Protein AF-A0A353QZV7-F1 (afdb_monomer)

Sequence (93 aa):
HRLGITLGDSWVERIQPTQPQIGLSAAARRRNLRDAFAVRGKPPAHVAILDDVLTTGSTVAALSTALRAADVTRIEVWTVARSAPDHPAGPAK

Radius of gyration: 15.68 Å; Cα contacts (8 Å, |Δi|>4): 98; chains: 1; bounding box: 47×32×36 Å

Solvent-accessible surface area (backbone atoms only — not comparable to full-atom values): 6064 Å² total; per-residue (Å²): 140,79,89,83,73,83,78,67,81,72,32,59,45,78,76,45,95,55,75,77,63,76,94,50,51,75,70,51,40,47,60,53,41,56,82,20,52,44,65,40,89,78,62,60,47,66,46,70,49,76,45,65,70,76,76,90,45,51,66,59,52,45,49,49,52,34,40,45,76,57,66,33,76,40,81,46,79,46,60,67,74,77,83,74,81,85,72,79,80,72,83,88,128

Nearest PDB structures (foldseek):
  4cvn-assembly3_H  TM=4.527E-01  e=3.000E+00  Pyrococcus abyssi GE5
  2ksm-assembly1_A  TM=4.801E-01  e=5.126E+00  Mycobacterium tuberculosis
  6bm9-assembly1_B  TM=3.426E-01  e=3.430E+00  Escherichia coli
  6gsj-assembly2_2A  TM=3.725E-01  e=7.164E+00  Thermus thermophilus HB8
  5dyn-assembly1_A  TM=3.094E-01  e=4.193E+00  Bacteroides fragilis

Foldseek 3Di:
DDPPDDDPPPFKDQPDDADPCPPPDPVRLLVSLAVRMATDDADDLADEAEDADDDVCSNVVSVVVRNVVRNNNHYHYHYNDDDDPDDDDDDDD

pLDDT: mean 84.43, std 13.52, range [36.91, 97.62]

Secondary structure (DSSP, 8-state):
----PPP-TTTEEE-S----STT--HHHHHHHTTT-EEE-S---SEEEEEES--SSSHHHHHHHHHHHHTT--EEEEEE---PPS----PPP-

Structure (mmCIF, N/CA/C/O backbone):
data_AF-A0A353QZV7-F1
#
_entry.id   AF-A0A353QZV7-F1
#
loop_
_atom_site.group_PDB
_atom_site.id
_atom_site.type_symbol
_atom_site.label_atom_id
_atom_site.label_alt_id
_atom_site.label_comp_id
_atom_site.label_asym_id
_atom_site.label_entity_id
_atom_site.label_seq_id
_atom_site.pdbx_PDB_ins_code
_atom_site.Cartn_x
_atom_site.Cartn_y
_atom_site.Cartn_z
_atom_site.occupancy
_atom_site.B_iso_or_equiv
_atom_site.auth_seq_id
_atom_site.auth_comp_id
_atom_site.auth_asym_id
_atom_site.auth_atom_id
_atom_site.pdbx_PDB_model_num
ATOM 1 N N . HIS A 1 1 ? -22.948 -12.030 -9.326 1.00 57.81 1 HIS A N 1
ATOM 2 C CA . HIS A 1 1 ? -22.843 -12.080 -7.852 1.00 57.81 1 HIS A CA 1
ATOM 3 C C . HIS A 1 1 ? -22.017 -10.894 -7.364 1.00 57.81 1 HIS A C 1
ATOM 5 O O . HIS A 1 1 ? -20.977 -10.633 -7.952 1.00 57.81 1 HIS A O 1
ATOM 11 N N . ARG A 1 2 ? -22.479 -10.154 -6.345 1.00 77.06 2 ARG A N 1
ATOM 12 C CA . ARG A 1 2 ? -21.727 -9.070 -5.683 1.00 77.06 2 ARG A CA 1
ATOM 13 C C . ARG A 1 2 ? -21.315 -9.586 -4.306 1.00 77.06 2 ARG A C 1
ATOM 15 O O . ARG A 1 2 ? -22.182 -10.035 -3.570 1.00 77.06 2 ARG A O 1
ATOM 22 N N . LEU A 1 3 ? -20.025 -9.542 -3.972 1.00 79.31 3 LEU A N 1
ATOM 23 C CA . LEU A 1 3 ? -19.482 -10.162 -2.749 1.00 79.31 3 LEU A CA 1
ATOM 24 C C . LEU A 1 3 ? -19.894 -9.461 -1.437 1.00 79.31 3 LEU A C 1
ATOM 26 O O . LEU A 1 3 ? -19.508 -9.911 -0.369 1.00 79.31 3 LEU A O 1
ATOM 30 N N . GLY A 1 4 ? -20.648 -8.356 -1.492 1.00 84.12 4 GLY A N 1
ATOM 31 C CA . GLY A 1 4 ? -21.078 -7.616 -0.296 1.00 84.12 4 GLY A CA 1
ATOM 32 C C . GLY A 1 4 ? -19.946 -6.912 0.466 1.00 84.12 4 GLY A C 1
ATOM 33 O O . GLY A 1 4 ? -20.171 -6.427 1.567 1.00 84.12 4 GLY A O 1
ATOM 34 N N . ILE A 1 5 ? -18.741 -6.844 -0.110 1.00 85.62 5 ILE A N 1
ATOM 35 C CA . ILE A 1 5 ? -17.570 -6.209 0.503 1.00 85.62 5 ILE A CA 1
ATOM 36 C C . ILE A 1 5 ? -17.639 -4.693 0.288 1.00 85.62 5 ILE A C 1
ATOM 38 O O . ILE A 1 5 ? -17.824 -4.230 -0.842 1.00 85.62 5 ILE A O 1
ATOM 42 N N . THR A 1 6 ? -17.483 -3.927 1.369 1.00 88.12 6 THR A N 1
ATOM 43 C CA . THR A 1 6 ? -17.423 -2.460 1.333 1.00 88.12 6 THR A CA 1
ATOM 44 C C . THR A 1 6 ? -16.149 -1.993 0.638 1.00 88.12 6 THR A C 1
ATOM 46 O O . THR A 1 6 ? -15.053 -2.438 0.977 1.00 88.12 6 THR A O 1
ATOM 49 N N . LEU A 1 7 ? -16.289 -1.067 -0.312 1.00 87.06 7 LEU A N 1
ATOM 50 C CA . LEU A 1 7 ? -15.151 -0.423 -0.955 1.00 87.06 7 LEU A CA 1
ATOM 51 C C . LEU A 1 7 ? -14.669 0.745 -0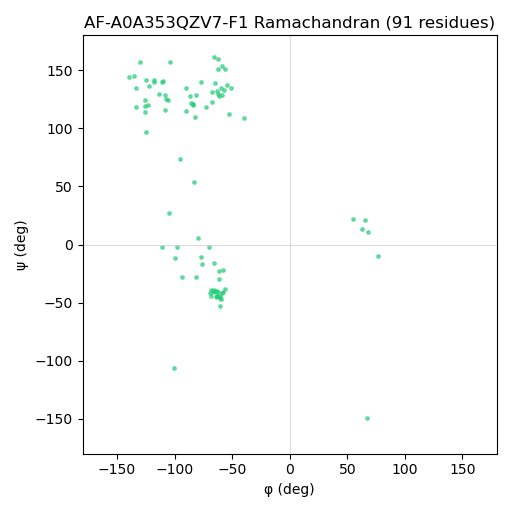.087 1.00 87.06 7 LEU A C 1
ATOM 53 O O . LEU A 1 7 ? -15.431 1.666 0.186 1.00 87.06 7 LEU A O 1
ATOM 57 N N . GLY A 1 8 ? -13.408 0.697 0.337 1.00 80.94 8 GLY A N 1
ATOM 58 C CA . GLY A 1 8 ? -12.759 1.749 1.120 1.00 80.94 8 GLY A CA 1
ATOM 59 C C . GLY A 1 8 ? -12.211 2.889 0.265 1.00 80.94 8 GLY A C 1
ATOM 60 O O . GLY A 1 8 ? -11.026 3.194 0.358 1.00 80.94 8 GLY A O 1
ATOM 61 N N . ASP A 1 9 ? -13.043 3.490 -0.583 1.00 77.56 9 ASP A N 1
ATOM 62 C CA . ASP A 1 9 ? -12.668 4.572 -1.515 1.00 77.56 9 ASP A CA 1
ATOM 63 C C . ASP A 1 9 ? -12.076 5.823 -0.839 1.00 77.56 9 ASP A C 1
ATOM 65 O O . ASP A 1 9 ? -11.341 6.589 -1.456 1.00 77.56 9 ASP A O 1
ATOM 69 N N . SER A 1 10 ? -12.371 6.003 0.444 1.00 82.88 10 SER A N 1
ATOM 70 C CA . SER A 1 10 ? -11.994 7.155 1.261 1.00 82.88 10 SER A CA 1
ATOM 71 C C . SER A 1 10 ? -10.966 6.830 2.344 1.00 82.88 10 SER A C 1
ATOM 73 O O . SER A 1 10 ? -10.547 7.733 3.064 1.00 82.88 10 SER A O 1
ATOM 75 N N . TRP A 1 11 ? -10.545 5.568 2.482 1.00 89.94 11 TRP A N 1
ATOM 76 C CA . TRP A 1 11 ? -9.628 5.157 3.552 1.00 89.94 11 TRP A CA 1
ATOM 77 C C . TRP A 1 11 ? -8.171 5.445 3.244 1.00 89.94 11 TRP A C 1
ATOM 79 O O . TRP A 1 11 ? -7.399 5.627 4.176 1.0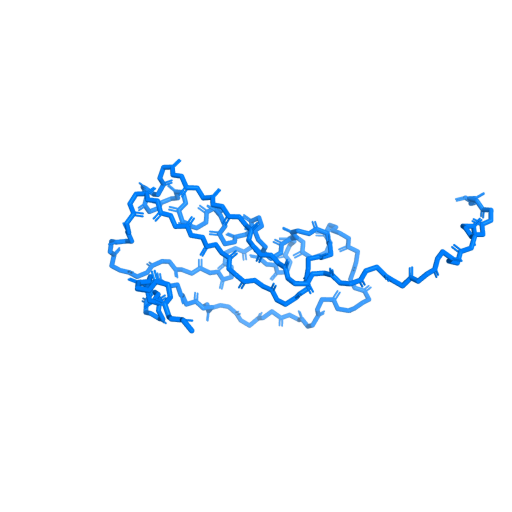0 89.94 11 TRP A O 1
ATOM 89 N N . VAL A 1 12 ? -7.774 5.480 1.974 1.00 91.06 12 VAL A N 1
ATOM 90 C CA . VAL A 1 12 ? -6.387 5.746 1.592 1.00 91.06 12 VAL A CA 1
ATOM 91 C C . VAL A 1 12 ? -6.347 6.769 0.476 1.00 91.06 12 VAL A C 1
ATOM 93 O O . VAL A 1 12 ? -7.066 6.661 -0.511 1.00 91.06 12 VAL A O 1
ATOM 96 N N . GLU A 1 13 ? -5.459 7.740 0.619 1.00 91.50 13 GLU A N 1
ATOM 97 C CA . GLU A 1 13 ? -5.217 8.772 -0.374 1.00 91.50 13 GLU A CA 1
ATOM 98 C C . GLU A 1 13 ? -3.738 8.802 -0.748 1.00 91.50 13 GLU A C 1
ATOM 100 O O . GLU A 1 13 ? -2.859 8.651 0.105 1.00 91.50 13 GLU A O 1
ATOM 105 N N . ARG A 1 14 ? -3.454 9.031 -2.033 1.00 90.06 14 ARG A N 1
ATOM 106 C CA . ARG A 1 14 ? -2.097 9.332 -2.485 1.00 90.06 14 ARG A CA 1
ATOM 107 C C . ARG A 1 14 ? -1.816 10.819 -2.271 1.00 90.06 14 ARG A C 1
ATOM 109 O O . ARG A 1 14 ? -2.363 11.652 -2.986 1.00 90.06 14 ARG A O 1
ATOM 116 N N . ILE A 1 15 ? -0.947 11.130 -1.315 1.00 91.19 15 ILE A N 1
ATOM 117 C CA . ILE A 1 15 ? -0.651 12.502 -0.875 1.00 91.19 15 ILE A CA 1
ATOM 118 C C . ILE A 1 15 ? 0.627 13.087 -1.481 1.00 91.19 15 ILE A C 1
ATOM 120 O O . ILE A 1 15 ? 0.853 14.288 -1.374 1.00 91.19 15 ILE A O 1
ATOM 124 N N . GLN A 1 16 ? 1.455 12.262 -2.128 1.00 86.94 16 GLN A N 1
ATOM 125 C CA . GLN A 1 16 ? 2.657 12.725 -2.822 1.00 86.94 16 GLN A CA 1
ATOM 126 C C . GLN A 1 16 ? 2.581 12.425 -4.322 1.00 86.94 16 GLN A C 1
ATOM 128 O O . GLN A 1 16 ? 2.145 11.335 -4.719 1.00 86.94 16 GLN A O 1
ATOM 133 N N . PRO A 1 17 ? 3.036 13.352 -5.181 1.00 83.50 17 PRO A N 1
ATOM 134 C CA . PRO A 1 17 ? 3.265 13.050 -6.581 1.00 83.50 17 PRO A CA 1
ATOM 135 C C . PRO A 1 17 ? 4.435 12.068 -6.703 1.00 83.50 17 PRO A C 1
ATOM 137 O O . PRO A 1 17 ? 5.550 12.335 -6.265 1.00 83.50 17 PRO A O 1
ATOM 140 N N . THR A 1 18 ? 4.177 10.920 -7.321 1.00 86.69 18 THR A N 1
ATOM 141 C CA . THR A 1 18 ? 5.181 9.879 -7.562 1.00 86.69 18 THR A CA 1
ATOM 142 C C . THR A 1 18 ? 5.474 9.792 -9.052 1.00 86.69 18 THR A C 1
ATOM 144 O O . THR A 1 18 ? 4.543 9.829 -9.861 1.00 86.69 18 THR A O 1
ATOM 147 N N . GLN A 1 19 ? 6.736 9.608 -9.437 1.00 87.31 19 GLN A N 1
ATOM 148 C CA . GLN A 1 19 ? 7.086 9.325 -10.831 1.00 87.31 19 GLN A CA 1
ATOM 149 C C . GLN A 1 19 ? 6.447 8.000 -11.282 1.00 87.31 19 GLN A C 1
ATOM 151 O O . GLN A 1 19 ? 6.263 7.100 -10.449 1.00 87.31 19 GLN A O 1
ATOM 156 N N . PRO A 1 20 ? 6.134 7.829 -12.578 1.00 87.19 20 PRO A N 1
ATOM 157 C CA . PRO A 1 20 ? 5.764 6.525 -13.113 1.00 87.19 20 PRO A CA 1
ATOM 158 C C . PRO A 1 20 ? 6.801 5.461 -12.728 1.00 87.19 20 PRO A C 1
ATOM 160 O O . PRO A 1 20 ? 8.004 5.685 -12.820 1.00 87.19 20 PRO A O 1
ATOM 163 N N . GLN A 1 21 ? 6.345 4.287 -12.282 1.00 85.31 21 GLN A N 1
ATOM 164 C CA . GLN A 1 21 ? 7.247 3.231 -11.795 1.00 85.31 21 GLN A CA 1
ATOM 165 C C . GLN A 1 21 ? 7.965 2.458 -12.917 1.00 85.31 21 GLN A C 1
ATOM 167 O O . GLN A 1 21 ? 8.877 1.666 -12.642 1.00 85.31 21 GLN A O 1
ATOM 172 N N . ILE A 1 22 ? 7.543 2.666 -14.168 1.00 85.12 22 ILE A N 1
ATOM 173 C CA . ILE A 1 22 ? 8.129 2.057 -15.365 1.00 85.12 22 ILE A CA 1
ATOM 174 C C . ILE A 1 22 ? 9.580 2.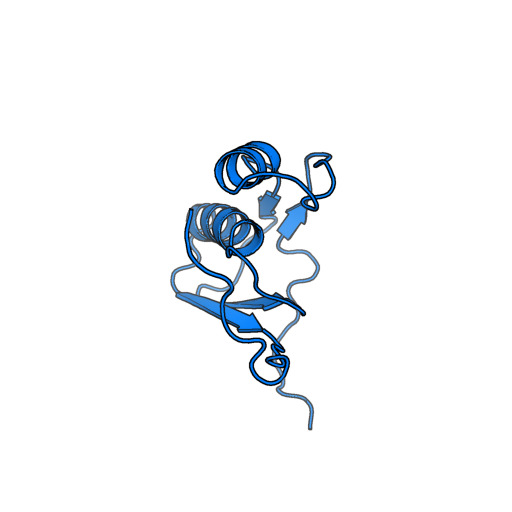532 -15.499 1.00 85.12 22 ILE A C 1
ATOM 176 O O . ILE A 1 22 ? 9.874 3.711 -15.341 1.00 85.12 22 ILE A O 1
ATOM 180 N N . GLY A 1 23 ? 10.502 1.599 -15.742 1.00 85.50 23 GLY A N 1
ATOM 181 C CA . GLY A 1 23 ? 11.936 1.896 -15.847 1.00 85.50 23 GLY A CA 1
ATOM 182 C C . GLY A 1 23 ? 12.657 2.140 -14.513 1.00 85.50 23 GLY A C 1
ATOM 183 O O . GLY A 1 23 ? 13.884 2.140 -14.484 1.00 85.50 23 GLY A O 1
ATOM 184 N N . LEU A 1 24 ? 11.943 2.275 -13.388 1.00 86.44 24 LEU A N 1
ATOM 185 C CA . LEU A 1 24 ? 12.572 2.389 -12.069 1.00 86.44 24 LEU A CA 1
ATOM 186 C C . LEU A 1 24 ? 13.056 1.025 -11.561 1.00 86.44 24 LEU A C 1
ATOM 188 O O . LEU A 1 24 ? 12.344 0.024 -11.652 1.00 86.44 24 LEU A O 1
ATOM 192 N N . SER A 1 25 ? 14.237 0.997 -10.938 1.00 88.12 25 SER A N 1
ATOM 193 C CA . SER A 1 25 ? 14.704 -0.168 -10.176 1.00 88.12 25 SER A CA 1
ATOM 194 C C . SER A 1 25 ? 13.834 -0.40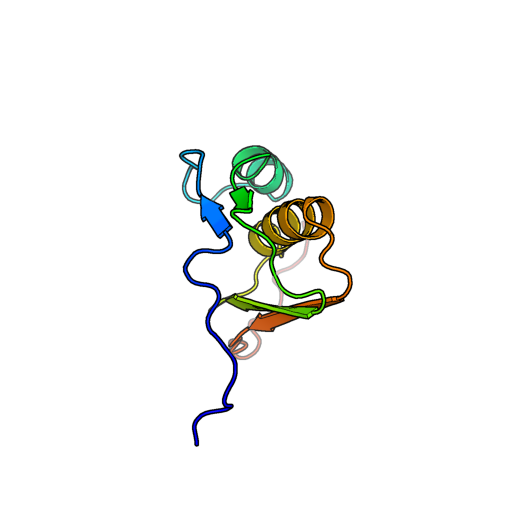7 -8.937 1.00 88.12 25 SER A C 1
ATOM 196 O O . SER A 1 25 ? 13.173 0.507 -8.444 1.00 88.12 25 SER A O 1
ATOM 198 N N . ALA A 1 26 ? 13.873 -1.609 -8.357 1.00 83.25 26 ALA A N 1
ATOM 199 C CA . ALA A 1 26 ? 13.110 -1.911 -7.140 1.00 83.25 26 ALA A CA 1
ATOM 200 C C . ALA A 1 26 ? 13.426 -0.944 -5.978 1.00 83.25 26 ALA A C 1
ATOM 202 O O . ALA A 1 26 ? 12.528 -0.515 -5.254 1.00 83.25 26 ALA A O 1
ATOM 203 N N . ALA A 1 27 ? 14.695 -0.550 -5.817 1.00 86.81 27 ALA A N 1
ATOM 204 C CA . ALA A 1 27 ? 15.095 0.433 -4.810 1.00 86.81 27 ALA A CA 1
ATOM 205 C C . ALA A 1 27 ? 14.561 1.841 -5.121 1.00 86.81 27 ALA A C 1
ATOM 207 O O . ALA A 1 27 ? 14.120 2.543 -4.210 1.00 86.81 27 ALA A O 1
ATOM 208 N N . ALA A 1 28 ? 14.568 2.243 -6.396 1.00 87.25 28 ALA A N 1
ATOM 209 C CA . ALA A 1 28 ? 13.997 3.514 -6.827 1.00 87.25 28 ALA A CA 1
ATOM 210 C C . ALA A 1 28 ? 12.474 3.543 -6.637 1.00 87.25 28 ALA A C 1
ATOM 212 O O . ALA A 1 28 ? 11.968 4.526 -6.110 1.00 87.25 28 ALA A O 1
ATOM 213 N N . ARG A 1 29 ? 11.757 2.450 -6.936 1.00 86.75 29 ARG A N 1
ATOM 214 C CA . ARG A 1 29 ? 10.313 2.329 -6.664 1.00 86.75 29 ARG A CA 1
ATOM 215 C C . ARG A 1 29 ? 9.995 2.483 -5.182 1.00 86.75 29 ARG A C 1
ATOM 217 O O . ARG A 1 29 ? 9.125 3.271 -4.834 1.00 86.75 29 ARG A O 1
ATOM 224 N N . ARG A 1 30 ? 10.734 1.796 -4.300 1.00 85.12 30 ARG A N 1
ATOM 225 C CA . ARG A 1 30 ? 10.555 1.937 -2.843 1.00 85.12 30 ARG A CA 1
ATOM 226 C C . ARG A 1 30 ? 10.754 3.373 -2.363 1.00 85.12 30 ARG A C 1
ATOM 228 O O . ARG A 1 30 ? 10.002 3.825 -1.514 1.00 85.12 30 ARG A O 1
ATOM 235 N N . ARG A 1 31 ? 11.756 4.087 -2.888 1.00 87.12 31 ARG A N 1
ATOM 236 C CA . ARG A 1 31 ? 11.966 5.507 -2.558 1.00 87.12 31 ARG A CA 1
ATOM 237 C C . ARG A 1 31 ? 10.861 6.397 -3.115 1.00 87.12 31 ARG A C 1
ATOM 239 O O . ARG A 1 31 ? 10.364 7.236 -2.385 1.00 87.12 31 ARG A O 1
ATOM 246 N N . ASN A 1 32 ? 10.469 6.180 -4.366 1.00 89.38 32 ASN A N 1
ATOM 247 C CA . ASN A 1 32 ? 9.423 6.939 -5.046 1.00 89.38 32 ASN A CA 1
ATOM 248 C C . ASN A 1 32 ? 8.054 6.816 -4.355 1.00 89.38 32 ASN A C 1
ATOM 250 O O . ASN A 1 32 ? 7.256 7.735 -4.424 1.00 89.38 32 ASN A O 1
ATOM 254 N N . LEU A 1 33 ? 7.790 5.688 -3.689 1.00 92.00 33 LEU A N 1
ATOM 255 C CA . LEU A 1 33 ? 6.541 5.424 -2.968 1.00 92.00 33 LEU A CA 1
ATOM 256 C C . LEU A 1 33 ? 6.617 5.689 -1.458 1.00 92.00 33 LEU A C 1
ATOM 258 O O . LEU A 1 33 ? 5.624 5.488 -0.756 1.00 92.00 33 LEU A O 1
ATOM 262 N N . ARG A 1 34 ? 7.784 6.082 -0.938 1.00 87.19 34 ARG A N 1
ATOM 263 C CA . ARG A 1 34 ? 7.947 6.374 0.487 1.00 87.19 34 ARG A CA 1
ATOM 264 C C . ARG A 1 34 ? 7.022 7.530 0.857 1.00 87.19 34 ARG A C 1
ATOM 266 O O . ARG A 1 34 ? 7.043 8.557 0.189 1.00 87.19 34 ARG A O 1
ATOM 273 N N . ASP A 1 35 ? 6.213 7.324 1.892 1.00 87.12 35 ASP A N 1
ATOM 274 C CA . ASP A 1 35 ? 5.257 8.306 2.419 1.00 87.12 35 ASP A CA 1
ATOM 275 C C . ASP A 1 35 ? 4.274 8.846 1.361 1.00 87.12 35 ASP A C 1
ATOM 277 O O . ASP A 1 35 ? 3.680 9.911 1.517 1.00 87.12 35 ASP A O 1
ATOM 281 N N . ALA A 1 36 ? 4.075 8.094 0.270 1.00 92.25 36 ALA A N 1
ATOM 282 C CA . ALA A 1 36 ? 3.194 8.500 -0.817 1.00 92.25 36 ALA A CA 1
ATOM 283 C C . ALA A 1 36 ? 1.709 8.336 -0.482 1.00 92.25 36 ALA A C 1
ATOM 285 O O . ALA A 1 36 ? 0.869 8.916 -1.169 1.00 92.25 36 ALA A O 1
ATOM 286 N N . PHE A 1 37 ? 1.385 7.560 0.554 1.00 93.69 37 PHE A N 1
ATOM 287 C CA . PHE A 1 37 ? 0.022 7.222 0.943 1.00 93.69 37 PHE A CA 1
ATOM 288 C C . PHE A 1 37 ? -0.266 7.655 2.377 1.00 93.69 37 PHE A C 1
ATOM 290 O O . PHE A 1 37 ? 0.534 7.396 3.275 1.00 93.69 37 PHE A O 1
ATOM 297 N N . ALA A 1 38 ? -1.437 8.251 2.587 1.00 93.00 38 ALA A N 1
ATOM 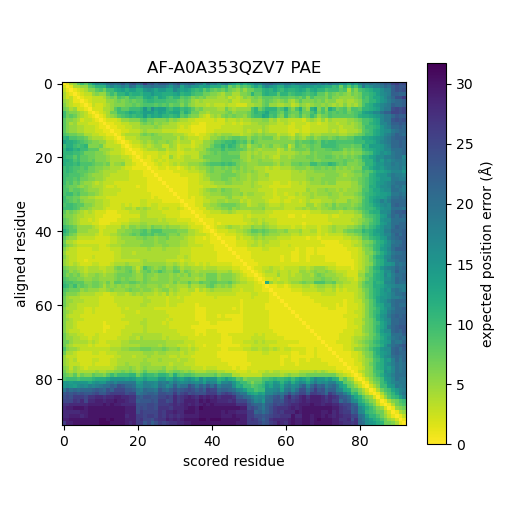298 C CA . ALA A 1 38 ? -1.988 8.543 3.902 1.00 93.00 38 ALA A CA 1
ATOM 299 C C . ALA A 1 38 ? -3.300 7.785 4.098 1.00 93.00 38 ALA A C 1
ATOM 301 O O . AL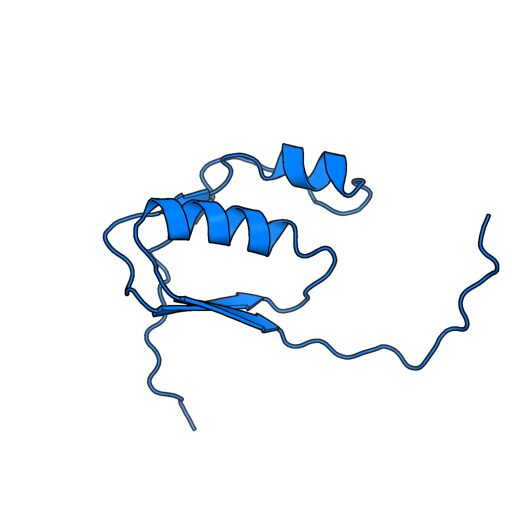A A 1 38 ? -4.107 7.679 3.173 1.00 93.00 38 ALA A O 1
ATOM 302 N N . VAL A 1 39 ? -3.519 7.281 5.312 1.00 94.38 39 VAL A N 1
ATOM 303 C CA . VAL A 1 39 ? -4.800 6.690 5.704 1.00 94.38 39 VAL A CA 1
ATOM 304 C C . VAL A 1 39 ? -5.689 7.777 6.297 1.00 94.38 39 VAL A C 1
ATOM 306 O O . VAL A 1 39 ? -5.241 8.563 7.131 1.00 94.38 39 VAL A O 1
ATOM 309 N N . ARG A 1 40 ? -6.955 7.817 5.884 1.00 91.00 40 ARG A N 1
ATOM 310 C CA . ARG A 1 40 ? -7.984 8.696 6.443 1.00 91.00 40 ARG A CA 1
ATOM 311 C C . ARG A 1 40 ? -9.013 7.877 7.219 1.00 91.00 40 ARG A C 1
ATOM 313 O O . ARG A 1 40 ? -9.442 6.808 6.789 1.00 91.00 40 ARG A O 1
ATOM 320 N N . GLY A 1 41 ? -9.452 8.423 8.350 1.00 88.06 41 GLY A N 1
ATOM 321 C CA . GLY A 1 41 ? -10.412 7.758 9.228 1.00 88.06 41 GLY A CA 1
ATOM 322 C C . GLY A 1 41 ? -9.831 6.501 9.880 1.00 88.06 41 GLY A C 1
ATOM 323 O O . GLY A 1 41 ? -8.636 6.431 10.156 1.00 88.06 41 GLY A O 1
ATOM 324 N N . LYS A 1 42 ? -10.696 5.520 10.151 1.00 89.12 42 LYS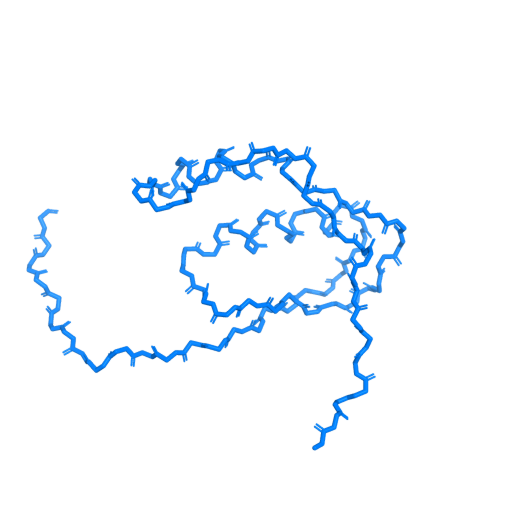 A N 1
ATOM 325 C CA . LYS A 1 42 ? -10.326 4.257 10.796 1.00 89.12 42 LYS A CA 1
ATOM 326 C C . LYS A 1 42 ? -10.770 3.083 9.920 1.00 89.12 42 LYS A C 1
ATOM 328 O O . LYS A 1 42 ? -11.949 2.721 9.972 1.00 89.12 42 LYS A O 1
ATOM 333 N N . PRO A 1 43 ? -9.872 2.514 9.098 1.00 92.56 43 PRO A N 1
ATOM 334 C CA . PRO A 1 43 ? -10.201 1.342 8.303 1.00 92.56 43 PRO A CA 1
ATOM 335 C C . PRO A 1 43 ? -10.561 0.147 9.204 1.00 92.56 43 PRO A C 1
ATOM 337 O O . PRO A 1 43 ? -10.180 0.111 10.379 1.00 92.56 43 PRO A O 1
ATOM 340 N N . PRO A 1 44 ? -11.272 -0.862 8.675 1.00 94.19 44 PRO A N 1
ATOM 341 C CA . PRO A 1 44 ? -11.490 -2.116 9.379 1.00 94.19 44 PRO A CA 1
ATOM 342 C C . PRO A 1 44 ? -10.168 -2.802 9.728 1.00 94.19 44 PRO A C 1
ATOM 344 O O . PRO A 1 44 ? -9.177 -2.684 9.012 1.00 94.19 44 PRO A O 1
ATOM 347 N N . ALA A 1 45 ? -10.183 -3.615 10.783 1.00 95.75 45 ALA A N 1
ATOM 348 C CA . ALA A 1 45 ? -9.017 -4.402 11.177 1.00 95.75 45 ALA A CA 1
ATOM 349 C C . ALA A 1 45 ? -8.579 -5.410 10.092 1.00 95.75 45 ALA A C 1
ATOM 351 O O . ALA A 1 45 ? -7.417 -5.804 10.063 1.00 95.75 45 ALA A O 1
ATOM 352 N N . HIS A 1 46 ? -9.485 -5.811 9.192 1.00 96.19 46 HIS A N 1
ATOM 353 C CA . HIS A 1 46 ? -9.196 -6.685 8.056 1.00 96.19 46 HIS A CA 1
ATOM 354 C C . HIS A 1 46 ? -9.590 -6.012 6.744 1.00 96.19 46 HIS A C 1
ATOM 356 O O . HIS A 1 46 ? -10.759 -5.695 6.531 1.00 96.19 46 HIS A O 1
ATOM 362 N N . VAL A 1 47 ? -8.612 -5.822 5.862 1.00 95.38 47 VAL A N 1
ATOM 363 C CA . VAL A 1 47 ? -8.811 -5.259 4.522 1.00 95.38 47 VAL A CA 1
ATOM 364 C C . VAL A 1 47 ? -8.144 -6.125 3.458 1.00 95.38 47 VAL A C 1
ATOM 366 O O . VAL A 1 47 ? -7.180 -6.845 3.733 1.00 95.38 47 VAL A O 1
ATOM 369 N N . ALA A 1 48 ? -8.633 -6.011 2.227 1.00 94.62 48 ALA A N 1
ATOM 370 C CA . ALA A 1 48 ? -7.959 -6.513 1.039 1.00 94.62 48 ALA A CA 1
ATOM 371 C C . ALA A 1 48 ? -7.540 -5.327 0.161 1.00 94.62 48 ALA A C 1
ATOM 373 O O . ALA A 1 48 ? -8.353 -4.451 -0.135 1.00 94.62 48 ALA A O 1
ATOM 374 N N . ILE A 1 49 ? -6.274 -5.301 -0.250 1.00 93.81 49 ILE A N 1
ATOM 375 C CA . ILE A 1 49 ? -5.773 -4.414 -1.299 1.00 93.81 49 ILE A CA 1
ATOM 376 C C . ILE A 1 49 ? -6.030 -5.118 -2.627 1.00 93.81 49 ILE A C 1
ATOM 378 O O . ILE A 1 49 ? -5.551 -6.233 -2.828 1.00 93.81 49 ILE A O 1
ATOM 382 N N . LEU A 1 50 ? -6.777 -4.473 -3.517 1.00 91.31 50 LEU A N 1
ATOM 383 C CA . LEU A 1 50 ? -7.058 -4.979 -4.855 1.00 91.31 50 LEU A CA 1
ATOM 384 C C . LEU A 1 50 ? -6.242 -4.187 -5.880 1.00 91.31 50 LEU A C 1
ATOM 386 O O . LEU A 1 50 ? -6.353 -2.964 -5.921 1.00 91.31 50 LEU A O 1
ATOM 390 N N . ASP A 1 51 ? -5.452 -4.881 -6.694 1.00 86.94 51 ASP A N 1
ATOM 391 C CA . ASP A 1 51 ? -4.659 -4.284 -7.777 1.00 86.94 51 ASP A CA 1
ATOM 392 C C . ASP A 1 51 ? -4.790 -5.127 -9.054 1.00 86.94 51 ASP A C 1
ATOM 394 O O . ASP A 1 51 ? -4.903 -6.354 -8.981 1.00 86.94 51 ASP A O 1
ATOM 398 N N . ASP A 1 52 ? -4.786 -4.510 -10.232 1.00 85.81 52 ASP A N 1
ATOM 399 C CA . ASP A 1 52 ? -4.938 -5.251 -11.490 1.00 85.81 52 ASP A CA 1
ATOM 400 C C . ASP A 1 52 ? -3.700 -6.109 -11.780 1.00 85.81 52 ASP A C 1
ATOM 402 O O . ASP A 1 52 ? -3.834 -7.284 -12.115 1.00 85.81 52 ASP A O 1
ATOM 406 N N . VAL A 1 53 ? -2.503 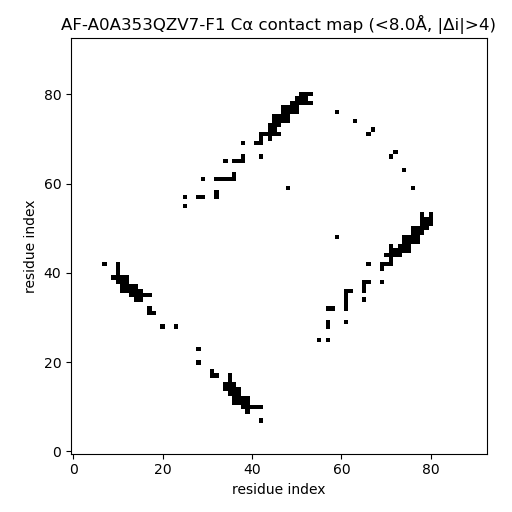-5.566 -11.545 1.00 83.44 53 VAL A N 1
ATOM 407 C CA . VAL A 1 53 ? -1.227 -6.248 -11.770 1.00 83.44 53 VAL A CA 1
ATOM 408 C C . VAL A 1 53 ? -0.289 -6.085 -10.580 1.00 83.44 53 VAL A C 1
ATOM 410 O O . VAL A 1 53 ? 0.227 -5.007 -10.290 1.00 83.44 53 VAL A O 1
ATOM 413 N N . LEU A 1 54 ? 0.067 -7.206 -9.956 1.00 84.69 54 LEU A N 1
ATOM 414 C CA . LEU A 1 54 ? 1.148 -7.250 -8.978 1.00 84.69 54 LEU A CA 1
ATOM 415 C C . LEU A 1 54 ? 2.492 -7.546 -9.658 1.00 84.69 54 LEU A C 1
ATOM 417 O O . LEU A 1 54 ? 2.710 -8.636 -10.179 1.00 84.69 54 LEU A O 1
ATOM 421 N N . THR A 1 55 ? 3.419 -6.586 -9.612 1.00 81.81 55 THR A N 1
ATOM 422 C CA . THR A 1 55 ? 4.809 -6.783 -10.069 1.00 81.81 55 THR A CA 1
ATOM 423 C C . THR A 1 55 ? 5.752 -7.031 -8.886 1.00 81.81 55 THR A C 1
ATOM 425 O O . THR A 1 55 ? 5.711 -8.079 -8.257 1.00 81.81 55 THR A O 1
ATOM 428 N N . THR A 1 56 ? 6.584 -6.056 -8.505 1.00 81.62 56 THR A N 1
ATOM 429 C CA . THR A 1 56 ? 7.526 -6.168 -7.375 1.00 81.62 56 THR A CA 1
ATOM 430 C C . THR A 1 56 ? 6.875 -5.959 -6.008 1.00 81.62 56 THR A C 1
ATOM 432 O O . THR A 1 56 ? 7.579 -5.827 -5.010 1.00 81.62 56 THR A O 1
ATOM 435 N N . GLY A 1 57 ? 5.548 -5.817 -5.959 1.00 87.69 57 GLY A N 1
ATOM 436 C CA . GLY A 1 57 ? 4.797 -5.540 -4.734 1.00 87.69 57 GLY A CA 1
ATOM 437 C C . GLY A 1 57 ? 5.125 -4.203 -4.065 1.00 87.69 57 GLY A C 1
ATOM 438 O O . GLY A 1 57 ? 4.740 -3.989 -2.924 1.00 87.69 57 GLY A O 1
ATOM 439 N N . SER A 1 58 ? 5.834 -3.287 -4.733 1.00 88.88 58 SER A N 1
ATOM 440 C CA . SER A 1 58 ? 6.307 -2.045 -4.102 1.00 88.88 58 SER A CA 1
ATOM 441 C C . SER A 1 58 ? 5.159 -1.106 -3.718 1.00 88.88 58 SER A C 1
ATOM 443 O O . SER A 1 58 ? 5.182 -0.551 -2.622 1.00 88.88 58 SER A O 1
ATOM 445 N N . THR A 1 59 ? 4.133 -0.992 -4.570 1.00 89.19 59 THR A N 1
ATOM 446 C CA . THR A 1 59 ? 2.890 -0.260 -4.268 1.00 89.19 59 THR A CA 1
ATOM 447 C C . THR A 1 59 ? 2.173 -0.864 -3.066 1.00 89.19 59 THR A C 1
ATOM 449 O O . THR A 1 59 ? 1.908 -0.172 -2.087 1.00 89.19 59 THR A O 1
ATOM 452 N N . VAL A 1 60 ? 1.935 -2.177 -3.106 1.00 92.69 60 VAL A N 1
ATOM 453 C CA . VAL A 1 60 ? 1.274 -2.929 -2.034 1.00 92.69 60 VAL A CA 1
ATOM 454 C C . VAL A 1 60 ? 2.025 -2.810 -0.712 1.00 92.69 60 VAL A C 1
ATOM 456 O O . VAL A 1 60 ? 1.399 -2.617 0.326 1.00 92.69 60 VAL A O 1
ATOM 459 N N . ALA A 1 61 ? 3.356 -2.879 -0.728 1.00 92.81 61 ALA A N 1
ATOM 460 C CA . ALA A 1 61 ? 4.172 -2.725 0.468 1.00 92.81 61 ALA A CA 1
ATOM 461 C C . ALA A 1 61 ? 4.021 -1.326 1.083 1.00 92.81 61 ALA A C 1
ATOM 463 O O . ALA A 1 61 ? 3.835 -1.211 2.291 1.00 92.81 61 ALA A O 1
ATOM 464 N N . ALA A 1 62 ? 4.050 -0.268 0.266 1.00 93.06 62 ALA A N 1
ATOM 465 C CA . ALA A 1 62 ? 3.858 1.101 0.744 1.00 93.06 62 ALA A CA 1
ATOM 466 C C . ALA A 1 62 ? 2.448 1.319 1.329 1.00 93.06 62 ALA A C 1
ATOM 468 O O . ALA A 1 62 ? 2.322 1.851 2.431 1.00 93.06 62 ALA A O 1
ATOM 469 N N . LEU A 1 63 ? 1.403 0.834 0.647 1.00 93.81 63 LEU A N 1
ATOM 470 C CA . LEU A 1 63 ? 0.023 0.859 1.149 1.00 93.81 63 LEU A CA 1
ATOM 471 C C . LEU A 1 63 ? -0.127 0.073 2.453 1.00 93.81 63 LEU A C 1
ATOM 473 O O . LEU A 1 63 ? -0.747 0.550 3.400 1.00 93.81 63 LEU A O 1
ATOM 477 N N . SER A 1 64 ? 0.471 -1.116 2.522 1.00 95.25 64 SER A N 1
ATOM 478 C CA . SER A 1 64 ? 0.410 -1.969 3.709 1.00 95.25 64 SER A CA 1
ATOM 479 C C . SER A 1 64 ? 1.065 -1.299 4.909 1.00 95.25 64 SER A C 1
ATOM 481 O O . SER A 1 64 ? 0.520 -1.368 6.004 1.00 95.25 64 SER A O 1
ATOM 483 N N . THR A 1 65 ? 2.192 -0.609 4.716 1.00 95.00 65 THR A N 1
ATOM 484 C CA . THR A 1 65 ? 2.837 0.179 5.775 1.00 95.00 65 THR A CA 1
ATOM 485 C C . THR A 1 65 ? 1.910 1.276 6.297 1.00 95.00 65 THR A C 1
ATOM 487 O O . THR A 1 65 ? 1.745 1.396 7.508 1.00 95.00 65 THR A O 1
ATOM 490 N N . ALA A 1 66 ? 1.257 2.029 5.406 1.00 94.50 66 ALA A N 1
ATOM 491 C CA . ALA A 1 66 ? 0.315 3.074 5.805 1.00 94.50 66 ALA A CA 1
ATOM 492 C C . ALA A 1 66 ? -0.897 2.497 6.565 1.00 94.50 66 ALA A C 1
ATOM 494 O O . ALA A 1 66 ? -1.267 3.008 7.617 1.00 94.50 66 ALA A O 1
ATOM 495 N N . LEU A 1 67 ? -1.472 1.388 6.086 1.00 95.38 67 LEU A N 1
ATOM 496 C CA . LEU A 1 67 ? -2.600 0.703 6.732 1.00 95.38 67 LEU A CA 1
ATOM 497 C C . LEU A 1 67 ? -2.226 0.106 8.094 1.00 95.38 67 LEU A C 1
ATOM 499 O O . LEU A 1 67 ? -3.000 0.201 9.042 1.00 95.38 67 LEU A O 1
ATOM 503 N N . ARG A 1 68 ? -1.026 -0.470 8.223 1.00 95.94 68 ARG A N 1
ATOM 504 C CA . ARG A 1 68 ? -0.495 -0.966 9.503 1.00 95.94 68 ARG A CA 1
ATOM 505 C C . ARG A 1 68 ? -0.333 0.158 10.519 1.00 95.94 68 ARG A C 1
ATOM 507 O O . ARG A 1 68 ? -0.665 -0.043 11.679 1.00 95.94 68 ARG A O 1
ATOM 514 N N . ALA A 1 69 ? 0.137 1.326 10.081 1.00 94.69 69 ALA A N 1
ATOM 515 C CA . ALA A 1 69 ? 0.237 2.511 10.932 1.00 94.69 69 ALA A CA 1
ATOM 516 C C . ALA A 1 69 ? -1.137 3.044 11.390 1.00 94.69 69 ALA A C 1
ATOM 518 O O . ALA A 1 69 ? -1.198 3.813 12.342 1.00 94.69 69 ALA A O 1
ATOM 519 N N . ALA A 1 70 ? -2.224 2.617 10.740 1.00 94.81 70 ALA A N 1
ATOM 520 C CA . ALA A 1 70 ? -3.606 2.923 11.098 1.00 94.81 70 ALA A CA 1
ATOM 521 C C . ALA A 1 70 ? -4.339 1.739 11.767 1.00 94.81 70 ALA A C 1
ATOM 523 O O . ALA A 1 70 ? -5.560 1.626 11.661 1.00 94.81 70 ALA A O 1
ATOM 524 N N . ASP A 1 71 ? -3.597 0.844 12.429 1.00 95.81 71 ASP A N 1
ATOM 525 C CA . ASP A 1 71 ? -4.107 -0.293 13.215 1.00 95.81 71 ASP A CA 1
ATOM 526 C C . ASP A 1 71 ? -4.845 -1.391 12.428 1.00 95.81 71 ASP A C 1
ATOM 528 O O . ASP A 1 71 ? -5.575 -2.209 12.997 1.00 95.81 71 ASP A O 1
ATOM 532 N N . VAL A 1 72 ? -4.628 -1.489 11.115 1.00 97.25 72 VAL A N 1
ATOM 533 C CA . VAL A 1 72 ? -5.131 -2.629 10.337 1.00 97.25 72 VAL A CA 1
ATOM 534 C C . VAL A 1 72 ? -4.302 -3.876 10.660 1.00 97.25 72 VAL A C 1
ATOM 536 O O . VAL A 1 72 ? -3.097 -3.926 10.399 1.00 97.25 72 VAL A O 1
ATOM 539 N N . THR A 1 73 ? -4.937 -4.920 11.197 1.00 96.88 73 THR A N 1
ATOM 540 C CA . THR A 1 73 ? -4.272 -6.131 11.716 1.00 96.88 73 THR A CA 1
ATOM 541 C C . THR A 1 73 ? -4.161 -7.253 10.688 1.00 96.88 73 THR A C 1
ATOM 543 O O . THR A 1 73 ? -3.171 -7.990 10.679 1.00 96.88 73 THR A O 1
ATOM 546 N N . ARG A 1 74 ? -5.070 -7.327 9.716 1.00 97.62 74 ARG A N 1
ATOM 547 C CA . ARG A 1 74 ? -5.023 -8.281 8.602 1.00 97.62 74 ARG A CA 1
ATOM 548 C C . ARG A 1 74 ? -5.116 -7.548 7.269 1.00 97.62 74 ARG A C 1
ATOM 550 O O . ARG A 1 74 ? -6.057 -6.806 7.020 1.00 97.62 74 ARG A O 1
ATOM 557 N N . ILE A 1 75 ? -4.128 -7.780 6.413 1.00 97.31 75 ILE A N 1
ATOM 558 C CA . ILE A 1 75 ? -4.060 -7.202 5.072 1.00 97.31 75 ILE A CA 1
ATOM 559 C C . ILE A 1 75 ? -3.890 -8.362 4.102 1.00 97.31 75 ILE A C 1
ATOM 561 O O . ILE A 1 75 ? -2.924 -9.118 4.206 1.00 97.31 75 ILE A O 1
ATOM 565 N N . GLU A 1 76 ? -4.842 -8.511 3.193 1.00 96.12 76 GLU A N 1
ATOM 566 C CA . GLU A 1 76 ? -4.745 -9.419 2.055 1.00 96.12 76 GLU A CA 1
ATOM 567 C C . GLU A 1 76 ? -4.451 -8.633 0.783 1.00 96.12 76 GLU A C 1
ATOM 569 O O . GLU A 1 76 ? -4.729 -7.438 0.695 1.00 96.12 76 GLU A O 1
ATOM 574 N N . VAL A 1 77 ? -3.874 -9.308 -0.205 1.00 93.94 77 VAL A N 1
ATOM 575 C CA . VAL A 1 77 ? -3.549 -8.713 -1.500 1.00 93.94 77 VAL A CA 1
ATOM 576 C C . VAL A 1 77 ? -4.200 -9.573 -2.558 1.00 93.94 77 VAL A C 1
ATOM 578 O O . VAL A 1 77 ? -3.859 -10.746 -2.707 1.00 93.94 77 VAL A O 1
ATOM 581 N N . TRP A 1 78 ? -5.165 -9.001 -3.259 1.00 92.69 78 TRP A N 1
ATOM 582 C CA . TRP A 1 78 ? -5.873 -9.652 -4.344 1.00 92.69 78 TRP A CA 1
ATOM 583 C C . TRP A 1 78 ? -5.423 -9.002 -5.644 1.00 92.69 78 TRP A C 1
ATOM 585 O O . TRP A 1 78 ? -5.420 -7.780 -5.773 1.00 92.69 78 TRP A O 1
ATOM 595 N N . THR A 1 79 ? -5.011 -9.818 -6.606 1.00 89.62 79 THR A N 1
ATOM 596 C CA . THR A 1 79 ? -4.604 -9.322 -7.917 1.00 89.62 79 THR A CA 1
ATOM 597 C C . THR A 1 79 ? -5.112 -10.225 -9.017 1.00 89.62 79 THR A C 1
ATOM 599 O O . THR A 1 79 ? -5.180 -11.445 -8.850 1.00 89.62 79 THR A O 1
ATOM 602 N N . VAL A 1 80 ? -5.481 -9.625 -10.143 1.00 85.31 8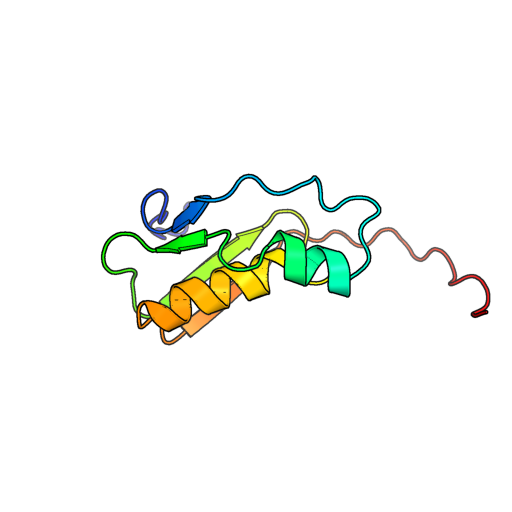0 VAL A N 1
ATOM 603 C CA . VAL A 1 80 ? -5.928 -10.360 -11.325 1.00 85.31 80 VAL A CA 1
ATOM 604 C C . VAL A 1 80 ? -4.731 -10.540 -12.254 1.00 85.31 80 VAL A C 1
ATOM 606 O O . VAL A 1 80 ? -4.617 -9.909 -13.298 1.00 85.31 80 VAL A O 1
ATOM 609 N N . ALA A 1 81 ? -3.813 -11.426 -11.878 1.00 77.19 81 ALA A N 1
ATOM 610 C CA . ALA A 1 81 ? -2.658 -11.728 -12.714 1.00 77.19 81 ALA A CA 1
ATOM 611 C C . ALA A 1 81 ? -2.988 -12.829 -13.737 1.00 77.19 81 ALA A C 1
ATOM 613 O O . ALA A 1 81 ? -3.433 -13.919 -13.375 1.00 77.19 81 ALA A O 1
ATOM 614 N N . ARG A 1 82 ? -2.715 -12.567 -15.021 1.00 67.88 82 ARG A N 1
ATOM 615 C CA . ARG A 1 82 ? -2.615 -13.600 -16.062 1.00 67.88 82 ARG A CA 1
ATOM 616 C C . ARG A 1 82 ? -1.148 -13.737 -16.457 1.00 67.88 82 ARG A C 1
ATOM 618 O O . ARG A 1 82 ? -0.574 -12.801 -17.005 1.00 67.88 82 ARG A O 1
ATOM 625 N N . SER A 1 83 ? -0.556 -14.898 -16.201 1.00 60.09 83 SER A N 1
ATOM 626 C CA . SER A 1 83 ? 0.780 -15.235 -16.697 1.00 60.09 83 SER A CA 1
ATOM 627 C C . SER A 1 83 ? 0.760 -15.254 -18.228 1.00 60.09 83 SER A C 1
ATOM 629 O O . SER A 1 83 ? -0.110 -15.895 -18.823 1.00 60.09 83 SER A O 1
ATOM 631 N N . ALA A 1 84 ? 1.693 -14.556 -18.879 1.00 58.44 84 ALA A N 1
ATOM 632 C CA . ALA A 1 84 ? 1.967 -14.825 -20.287 1.00 58.44 84 ALA A CA 1
ATOM 633 C C . ALA A 1 84 ? 2.535 -16.257 -20.393 1.00 58.44 84 ALA A C 1
ATOM 635 O O . ALA A 1 84 ? 3.317 -16.631 -19.517 1.00 58.44 84 ALA A O 1
ATOM 636 N N . PRO A 1 85 ? 2.139 -17.067 -21.395 1.00 53.34 85 PRO A N 1
ATOM 637 C CA . PRO A 1 85 ? 2.733 -18.384 -21.603 1.00 53.34 85 PRO A CA 1
ATOM 638 C C . PRO A 1 85 ? 4.256 -18.252 -21.720 1.00 53.34 85 PRO A C 1
ATOM 640 O O . PRO A 1 85 ? 4.748 -17.304 -22.334 1.00 53.34 85 PRO A O 1
ATOM 643 N N . ASP A 1 86 ? 4.960 -19.175 -21.067 1.00 58.34 86 ASP A N 1
ATOM 644 C CA . ASP A 1 86 ? 6.394 -19.149 -20.785 1.00 58.34 86 ASP A CA 1
ATOM 645 C C . ASP A 1 86 ? 7.240 -18.612 -21.952 1.00 58.34 86 ASP A C 1
ATOM 647 O O . ASP A 1 86 ? 7.433 -19.276 -22.971 1.00 58.34 86 ASP A O 1
ATOM 651 N N . HIS A 1 87 ? 7.798 -17.409 -21.794 1.00 53.78 87 HIS A N 1
ATOM 652 C CA . HIS A 1 87 ? 8.977 -17.018 -22.560 1.00 53.78 87 HIS A CA 1
ATOM 653 C C . HIS A 1 87 ? 10.192 -17.572 -21.805 1.00 53.78 87 HIS A C 1
ATOM 655 O O . HIS A 1 87 ? 10.360 -17.221 -20.632 1.00 53.78 87 HIS A O 1
ATOM 661 N N . PRO A 1 88 ? 11.019 -18.449 -22.405 1.00 49.81 88 PRO A N 1
ATOM 662 C CA . PRO A 1 88 ? 12.154 -19.030 -21.704 1.00 49.81 88 PRO A CA 1
ATOM 663 C C . PRO A 1 88 ? 13.069 -17.902 -21.235 1.00 49.81 88 PRO A C 1
ATOM 665 O O . PRO A 1 88 ? 13.425 -17.013 -22.011 1.00 49.81 88 PRO A O 1
ATOM 668 N N . ALA A 1 89 ? 13.411 -17.922 -19.947 1.00 54.78 89 ALA A N 1
ATOM 669 C CA . ALA A 1 89 ? 14.346 -16.978 -19.361 1.00 54.78 89 ALA A CA 1
ATOM 670 C C . ALA A 1 89 ? 15.640 -16.984 -20.188 1.00 54.78 89 ALA A C 1
ATOM 672 O O . ALA A 1 89 ? 16.358 -17.984 -20.229 1.00 54.78 89 ALA A O 1
ATOM 673 N N . GLY A 1 90 ? 15.917 -15.872 -20.875 1.00 53.25 90 GLY A N 1
ATOM 674 C CA . GLY A 1 90 ? 17.221 -15.637 -21.485 1.00 53.25 90 GLY A CA 1
ATOM 675 C C . GLY A 1 90 ? 18.317 -15.738 -20.416 1.00 53.25 90 GLY A C 1
ATOM 676 O O . GLY A 1 90 ? 18.043 -15.484 -19.239 1.00 53.25 90 GLY A O 1
ATOM 677 N N . PRO A 1 91 ? 19.541 -16.146 -20.787 1.00 47.44 91 PRO A N 1
ATOM 678 C CA . PRO A 1 91 ? 20.563 -16.505 -19.815 1.00 47.44 91 PRO A CA 1
ATOM 679 C C . PRO A 1 91 ? 20.890 -15.322 -18.899 1.00 47.44 91 PRO A C 1
ATOM 681 O O . PRO A 1 91 ? 21.064 -14.192 -19.358 1.00 47.44 91 PRO A O 1
ATOM 684 N N . ALA A 1 92 ? 20.964 -15.611 -17.598 1.00 46.59 92 ALA A N 1
ATOM 685 C CA . ALA A 1 92 ? 21.383 -14.667 -16.572 1.00 46.59 92 ALA A CA 1
ATOM 686 C C . ALA A 1 92 ? 22.785 -14.124 -16.893 1.00 46.59 92 ALA A C 1
ATOM 688 O O . ALA A 1 92 ? 23.694 -14.895 -17.208 1.00 46.59 92 ALA A O 1
ATOM 689 N N . LYS A 1 93 ? 22.940 -12.801 -16.807 1.00 36.91 93 LYS A N 1
ATOM 690 C CA . LYS A 1 93 ? 24.227 -12.108 -16.842 1.00 36.91 93 LYS A CA 1
ATOM 691 C C . LYS A 1 93 ? 24.499 -11.490 -15.480 1.00 36.91 93 LYS A C 1
ATOM 693 O O . LYS A 1 93 ? 23.520 -10.988 -14.880 1.00 36.91 93 LYS A O 1
#

Mean predicted aligned error: 7.84 Å